Protein AF-A0A060CCR5-F1 (afdb_monomer)

InterPro domains:
  IPR004300 Glycoside hydrolase family 57, N-terminal domain [PF03065] (2-97)
  IPR011330 Glycoside hydrolase/deacetylase, beta/alpha-barrel [SSF88713] (2-100)

pLDDT: mean 76.11, std 14.0, range [38.69, 95.94]

Nearest PDB structures (foldseek):
  1k1x-assembly1_A  TM=8.328E-01  e=7.463E-02  Thermococcus litoralis
  1k1w-assembly1_A  TM=8.309E-01  e=7.934E-02  Thermococcus litoralis
  1k1x-assembly2_B  TM=8.258E-01  e=4.131E-01  Thermococcus litoralis
  7uft-assembly1_A  TM=6.739E-01  e=7.762E+00  Bifidobacterium longum

Secondary structure (DSSP, 8-state):
-EE---HHHHHHHHHH-HHHHHHHHHHHHTTS-EEPB--TTS--HHHH-HHHHHHHHSS--SSSGGGT-S---SEEE-GGG---HHHHHHHHTTT--EEE----PPP-----

Mean predicted aligned error: 8.15 Å

Foldseek 3Di:
DEDEDALVNLVCCVVPPVVVNVVVLVVVVVVVYYYAQEANVLDQCLVPPLPSSLVRSAQDPPPPPPRPSGCPHLEHEYRVLDDDPSSVVSCVVSNRNYYRHDDDDPPDPDDD

Structure (mmCIF, N/CA/C/O backbone):
data_AF-A0A060CCR5-F1
#
_entry.id   AF-A0A060CCR5-F1
#
loop_
_atom_site.group_PDB
_atom_site.id
_atom_site.type_symbol
_atom_site.label_atom_id
_atom_site.label_alt_id
_atom_site.label_comp_id
_atom_site.label_asym_id
_atom_site.label_entity_id
_atom_site.label_seq_id
_atom_site.pdbx_PDB_ins_code
_atom_site.Cartn_x
_atom_site.Cartn_y
_atom_site.Cartn_z
_atom_site.occupancy
_atom_site.B_iso_or_equiv
_atom_site.auth_seq_id
_atom_site.auth_comp_id
_atom_site.auth_asym_id
_atom_site.auth_atom_id
_atom_site.pdbx_PDB_model_num
ATOM 1 N N . MET A 1 1 ? -12.699 4.471 -4.798 1.00 86.12 1 MET A N 1
ATOM 2 C CA . MET A 1 1 ? -11.414 5.191 -4.583 1.00 86.12 1 MET A CA 1
ATOM 3 C C . MET A 1 1 ? -10.351 4.168 -4.197 1.00 86.12 1 MET A C 1
ATOM 5 O O . MET A 1 1 ? -10.712 3.199 -3.545 1.00 86.12 1 MET A O 1
ATOM 9 N N . SER A 1 2 ? -9.084 4.346 -4.577 1.00 86.69 2 SER A N 1
ATOM 10 C CA . SER A 1 2 ? -8.024 3.369 -4.267 1.00 86.69 2 SER A CA 1
ATOM 11 C C . SER A 1 2 ? -6.975 3.989 -3.342 1.00 86.69 2 SER A C 1
ATOM 13 O O . SER A 1 2 ? -6.520 5.104 -3.597 1.00 86.69 2 SER A O 1
ATOM 15 N N . PHE A 1 3 ? -6.587 3.274 -2.285 1.00 88.25 3 PHE A N 1
ATOM 16 C CA . PHE A 1 3 ? -5.562 3.706 -1.332 1.00 88.25 3 PHE A CA 1
ATOM 17 C C . PHE A 1 3 ? -4.286 2.879 -1.473 1.00 88.25 3 PHE A C 1
ATOM 19 O O . PHE A 1 3 ? -4.329 1.667 -1.668 1.00 88.25 3 PHE A O 1
ATOM 26 N N . SER A 1 4 ? -3.146 3.546 -1.328 1.00 86.62 4 SER A N 1
ATOM 27 C CA . SER A 1 4 ? -1.837 2.917 -1.176 1.00 86.62 4 SER A CA 1
ATOM 28 C C . SER A 1 4 ? -1.364 3.227 0.238 1.00 86.62 4 SER A C 1
ATOM 30 O O . SER A 1 4 ? -1.158 4.399 0.558 1.00 86.62 4 SER A O 1
ATOM 32 N N . ILE A 1 5 ? -1.293 2.204 1.091 1.00 86.44 5 ILE A N 1
ATOM 33 C CA . ILE A 1 5 ? -0.856 2.338 2.482 1.00 86.44 5 ILE A CA 1
ATOM 34 C C . ILE A 1 5 ? 0.252 1.313 2.736 1.00 86.44 5 ILE A C 1
ATOM 36 O O . ILE A 1 5 ? 0.058 0.111 2.544 1.00 86.44 5 ILE A O 1
ATOM 40 N N . THR A 1 6 ? 1.414 1.787 3.182 1.00 84.81 6 THR A N 1
ATOM 41 C CA . THR A 1 6 ? 2.575 0.937 3.463 1.00 84.81 6 THR A CA 1
ATOM 42 C C . THR A 1 6 ? 2.348 0.071 4.699 1.00 84.81 6 THR A C 1
ATOM 44 O O . THR A 1 6 ? 1.609 0.441 5.613 1.00 84.81 6 THR A O 1
ATOM 47 N N . ALA A 1 7 ? 3.050 -1.062 4.781 1.00 80.56 7 ALA A N 1
ATOM 48 C CA . ALA A 1 7 ? 3.040 -1.888 5.989 1.00 80.56 7 ALA A CA 1
ATOM 49 C C . ALA A 1 7 ? 3.526 -1.095 7.214 1.00 80.56 7 ALA A C 1
ATOM 51 O O . ALA A 1 7 ? 2.907 -1.175 8.269 1.00 80.56 7 ALA A O 1
ATOM 52 N N . THR A 1 8 ? 4.564 -0.264 7.049 1.00 85.06 8 THR A N 1
ATOM 53 C CA . THR A 1 8 ? 5.055 0.625 8.111 1.00 85.06 8 THR A CA 1
ATOM 54 C C . THR A 1 8 ? 3.968 1.570 8.622 1.00 85.06 8 THR A C 1
ATOM 56 O O . THR A 1 8 ? 3.796 1.689 9.831 1.00 85.06 8 THR A O 1
ATOM 59 N N . ALA A 1 9 ? 3.199 2.204 7.731 1.00 89.12 9 ALA A N 1
ATOM 60 C CA . ALA A 1 9 ? 2.117 3.094 8.144 1.00 89.12 9 ALA A CA 1
ATOM 61 C C . ALA A 1 9 ? 1.018 2.332 8.901 1.00 89.12 9 ALA A C 1
ATOM 63 O O . ALA A 1 9 ? 0.521 2.826 9.908 1.00 89.12 9 ALA A O 1
ATOM 64 N N . LEU A 1 10 ? 0.672 1.115 8.469 1.00 86.31 10 LEU A N 1
ATOM 65 C CA . LEU A 1 10 ? -0.311 0.284 9.171 1.00 86.31 10 LEU A CA 1
ATOM 66 C C . LEU A 1 10 ? 0.170 -0.137 10.565 1.00 86.31 10 LEU A C 1
ATOM 68 O O . LEU A 1 10 ? -0.608 -0.086 11.515 1.00 86.31 10 LEU A O 1
ATOM 72 N N . GLU A 1 11 ? 1.440 -0.525 10.702 1.00 84.25 11 GLU A N 1
ATOM 73 C CA . GLU A 1 11 ? 2.052 -0.862 11.995 1.00 84.25 11 GLU A CA 1
ATOM 74 C C . GLU A 1 11 ? 2.072 0.351 12.933 1.00 84.25 11 GLU A C 1
ATOM 76 O O . GLU A 1 11 ? 1.737 0.231 14.111 1.00 84.25 11 GLU A O 1
ATOM 81 N N . GLN A 1 12 ? 2.383 1.536 12.404 1.00 89.00 12 GLN A N 1
ATOM 82 C CA . GLN A 1 12 ? 2.350 2.783 13.164 1.00 89.00 12 GLN A CA 1
ATOM 83 C C . GLN A 1 12 ? 0.927 3.167 13.581 1.00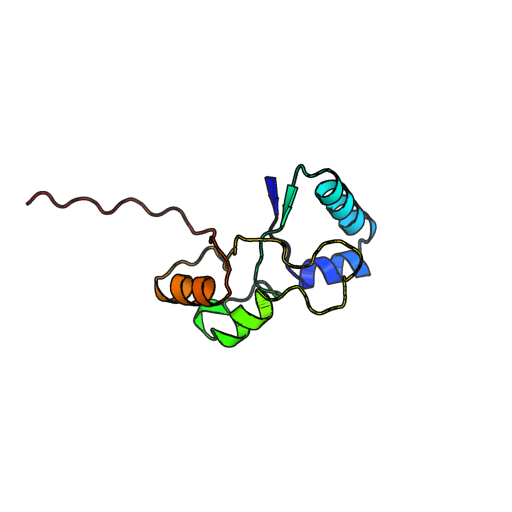 89.00 12 GLN A C 1
ATOM 85 O O . GLN A 1 12 ? 0.713 3.524 14.736 1.00 89.00 12 GLN A O 1
ATOM 90 N N . MET A 1 13 ? -0.065 3.049 12.694 1.00 92.44 13 MET A N 1
ATOM 91 C CA . MET A 1 13 ? -1.462 3.288 13.067 1.00 92.44 13 MET A CA 1
ATOM 92 C C . MET A 1 13 ? -1.921 2.294 14.138 1.00 92.44 13 MET A C 1
ATOM 94 O O . MET A 1 13 ? -2.559 2.699 15.099 1.00 92.44 13 MET A O 1
ATOM 98 N N . ALA A 1 14 ? -1.562 1.012 14.029 1.00 87.12 14 ALA A N 1
ATOM 99 C CA . ALA A 1 14 ? -1.911 0.018 15.044 1.00 87.12 14 ALA A CA 1
ATOM 100 C C . ALA A 1 14 ? -1.311 0.349 16.422 1.00 87.12 14 ALA A C 1
ATOM 102 O O . ALA A 1 14 ? -1.974 0.143 17.435 1.00 87.12 14 ALA A O 1
ATOM 103 N N . ALA A 1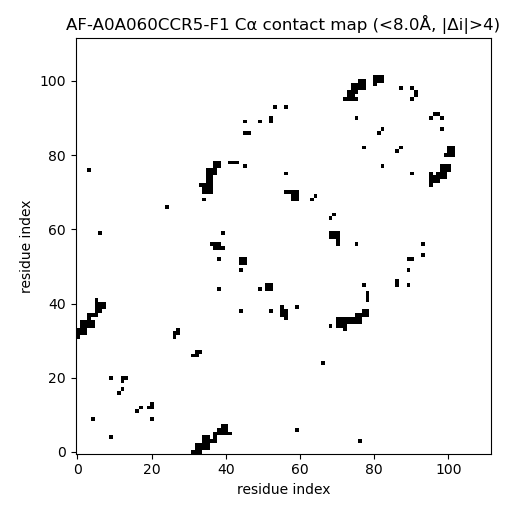 15 ? -0.078 0.860 16.454 1.00 90.06 15 ALA A N 1
ATOM 104 C CA . ALA A 1 15 ? 0.621 1.186 17.692 1.00 90.06 15 ALA A CA 1
ATOM 105 C C . ALA A 1 15 ? 0.182 2.521 18.316 1.00 90.06 15 ALA A C 1
ATOM 107 O O . ALA A 1 15 ? 0.142 2.629 19.539 1.00 90.06 15 ALA A O 1
ATOM 108 N N . PHE A 1 16 ? -0.125 3.532 17.497 1.00 95.94 16 PHE A N 1
ATOM 109 C CA . PHE A 1 16 ? -0.253 4.917 17.968 1.00 95.94 16 PHE A CA 1
ATOM 110 C C . PHE A 1 16 ? -1.607 5.576 17.679 1.00 95.94 16 PHE A C 1
ATOM 112 O O . PHE A 1 16 ? -1.926 6.573 18.317 1.00 95.94 16 PHE A O 1
ATOM 119 N N . ALA A 1 17 ? -2.391 5.055 16.732 1.00 95.56 17 ALA A N 1
ATOM 120 C CA . ALA A 1 17 ? -3.677 5.628 16.318 1.00 95.56 17 ALA A CA 1
ATOM 121 C C . ALA A 1 17 ? -4.658 4.529 15.846 1.00 95.56 17 ALA A C 1
ATOM 123 O O . ALA A 1 17 ? -5.051 4.485 14.668 1.00 95.56 17 ALA A O 1
ATOM 124 N N . PRO A 1 18 ? -5.020 3.570 16.721 1.00 92.62 18 PRO A N 1
ATOM 125 C CA . PRO A 1 18 ? -5.824 2.407 16.342 1.00 92.62 18 PRO A CA 1
ATOM 126 C C . PRO A 1 18 ? -7.212 2.778 15.791 1.00 92.62 18 PRO A C 1
ATOM 128 O O . PRO A 1 18 ? -7.764 2.058 14.955 1.00 92.62 18 PRO A O 1
ATOM 131 N N . GLU A 1 19 ? -7.771 3.919 16.191 1.00 95.19 19 GLU A N 1
ATOM 132 C CA . GLU A 1 19 ? -9.019 4.477 15.671 1.00 95.19 19 GLU A CA 1
ATOM 133 C C . GLU A 1 19 ? -8.920 4.882 14.192 1.00 95.19 19 GLU A C 1
ATOM 135 O O . GLU A 1 19 ? -9.876 4.679 13.432 1.00 95.19 19 GLU A O 1
ATOM 140 N N . VAL A 1 20 ? -7.752 5.369 13.755 1.00 94.62 20 VAL A N 1
ATOM 141 C CA . VAL A 1 20 ? -7.477 5.680 12.345 1.00 94.62 20 VAL A CA 1
ATOM 142 C C . VAL A 1 20 ? -7.434 4.390 11.536 1.00 94.62 20 VAL A C 1
ATOM 144 O O . VAL A 1 20 ? -8.127 4.284 10.520 1.00 94.62 20 VAL A O 1
ATOM 147 N N . LEU A 1 21 ? -6.718 3.367 12.015 1.00 90.56 21 LEU A N 1
ATOM 148 C CA . LEU A 1 21 ? -6.701 2.050 11.369 1.00 90.56 21 LEU A CA 1
ATOM 149 C C . LEU A 1 21 ? -8.115 1.451 11.273 1.00 90.56 21 LEU A C 1
ATOM 151 O O . LEU A 1 21 ? -8.510 0.930 10.227 1.00 90.56 21 LEU A O 1
ATOM 155 N N . ALA A 1 22 ? -8.910 1.564 12.341 1.00 89.94 22 ALA A N 1
ATOM 156 C CA . ALA A 1 22 ? -10.299 1.114 12.354 1.00 89.94 22 ALA A CA 1
ATOM 157 C C . ALA A 1 22 ? -11.170 1.864 11.331 1.00 89.94 22 ALA A C 1
ATOM 159 O O . ALA A 1 22 ? -12.046 1.258 10.711 1.00 89.94 22 ALA A O 1
ATOM 160 N N . SER A 1 23 ? -10.925 3.160 11.110 1.00 93.19 23 SER A N 1
ATOM 161 C CA . SE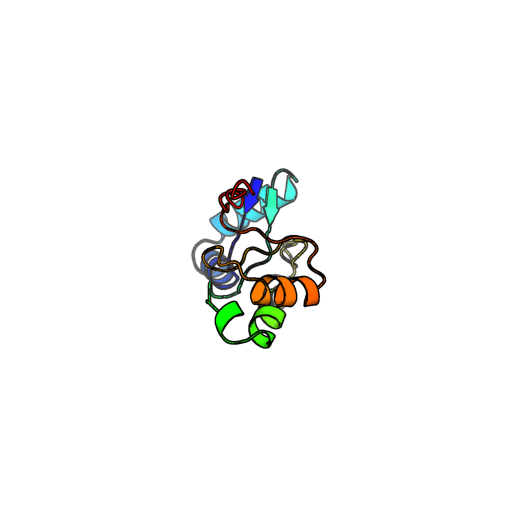R A 1 23 ? -11.650 3.940 10.102 1.00 93.19 23 SER A CA 1
ATOM 162 C C . SER A 1 23 ? -11.415 3.416 8.681 1.00 93.19 23 SER A C 1
ATOM 164 O O . SER A 1 23 ? -12.381 3.192 7.949 1.00 93.19 23 SER A O 1
ATOM 166 N N . PHE A 1 24 ? -10.168 3.091 8.321 1.00 90.62 24 PHE A N 1
ATOM 167 C CA . PHE A 1 24 ? -9.869 2.492 7.021 1.00 90.62 24 PHE A CA 1
ATOM 168 C C . PHE A 1 24 ? -10.461 1.088 6.872 1.00 90.62 24 PHE A C 1
ATOM 170 O O . PHE A 1 24 ? -10.944 0.740 5.797 1.00 90.62 24 PHE A O 1
ATOM 177 N N . ARG A 1 25 ? -10.500 0.292 7.951 1.00 86.38 25 ARG A N 1
ATOM 178 C CA . ARG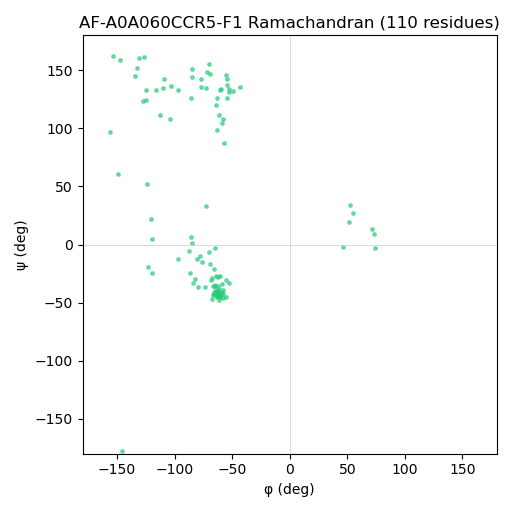 A 1 25 ? -11.185 -1.014 7.946 1.00 86.38 25 ARG A CA 1
ATOM 179 C C . ARG A 1 25 ? -12.675 -0.870 7.631 1.00 86.38 25 ARG A C 1
ATOM 181 O O . ARG A 1 25 ? -13.189 -1.637 6.823 1.00 86.38 25 ARG A O 1
ATOM 188 N N . ARG A 1 26 ? -13.359 0.129 8.207 1.00 90.69 26 ARG A N 1
ATOM 189 C CA . ARG A 1 26 ? -14.768 0.421 7.878 1.00 90.69 26 ARG A CA 1
ATOM 190 C C . ARG A 1 26 ? -14.942 0.845 6.421 1.00 90.69 26 ARG A C 1
ATOM 192 O O . ARG A 1 26 ? -15.880 0.391 5.772 1.00 90.69 26 ARG A O 1
ATOM 199 N N . LEU A 1 27 ? -14.028 1.662 5.890 1.00 90.38 27 LEU A N 1
ATOM 200 C CA . LEU A 1 27 ? -14.054 2.043 4.476 1.00 90.38 27 LEU A CA 1
ATOM 201 C C . LEU A 1 27 ? -13.914 0.819 3.562 1.00 90.38 27 LEU A C 1
ATOM 203 O O . LEU A 1 27 ? -14.691 0.682 2.621 1.00 90.38 27 LEU A O 1
ATOM 207 N N . LEU A 1 28 ? -12.989 -0.098 3.855 1.00 85.00 28 LEU A N 1
ATOM 208 C CA . LEU A 1 28 ? -12.824 -1.328 3.071 1.00 85.00 28 LEU A CA 1
ATOM 209 C C . LEU A 1 28 ? -14.055 -2.229 3.149 1.00 85.00 28 LEU A C 1
ATOM 211 O O . LEU A 1 28 ? -14.521 -2.717 2.124 1.00 85.00 28 LEU A O 1
ATOM 215 N N . ALA A 1 29 ? -14.618 -2.398 4.348 1.00 85.12 29 ALA A N 1
ATOM 216 C CA . ALA A 1 29 ? -15.824 -3.195 4.554 1.00 85.12 29 ALA A CA 1
ATOM 217 C C . ALA A 1 29 ? -17.046 -2.638 3.802 1.00 85.12 29 ALA A C 1
ATOM 219 O O . ALA A 1 29 ? -17.920 -3.405 3.413 1.00 85.12 29 ALA A O 1
ATOM 220 N N . SER A 1 30 ? -17.096 -1.324 3.551 1.00 90.94 30 SER A N 1
ATOM 221 C CA . SER A 1 30 ? -18.165 -0.713 2.749 1.00 90.94 30 SER A CA 1
ATOM 222 C C . SER A 1 30 ? -18.118 -1.080 1.260 1.00 90.94 30 SER A C 1
ATOM 224 O O . SER A 1 30 ? -19.083 -0.836 0.543 1.00 90.94 30 SER A O 1
ATOM 226 N N . GLY A 1 31 ? -16.989 -1.601 0.764 1.00 85.19 31 GLY A N 1
ATOM 227 C CA . GLY A 1 31 ? -16.777 -1.878 -0.659 1.00 85.19 31 GLY A CA 1
ATOM 228 C C . GLY A 1 31 ? -16.549 -0.638 -1.535 1.00 85.19 31 GLY A C 1
ATOM 229 O O . GLY A 1 31 ? -16.264 -0.779 -2.722 1.00 85.19 31 GLY A O 1
ATOM 230 N N . ALA A 1 32 ? -16.621 0.580 -0.983 1.00 88.50 32 ALA A N 1
ATOM 231 C CA . ALA A 1 32 ? -16.404 1.822 -1.735 1.00 88.50 32 ALA A CA 1
ATOM 232 C C . ALA A 1 32 ? -14.919 2.108 -2.046 1.00 88.50 32 ALA A C 1
ATOM 234 O O . ALA A 1 32 ? -14.592 2.973 -2.878 1.00 88.50 32 ALA A O 1
ATOM 235 N N . VAL A 1 33 ? -14.005 1.411 -1.363 1.00 86.69 33 VAL A N 1
ATOM 236 C CA . VAL A 1 33 ? -12.561 1.613 -1.493 1.00 86.69 33 VAL A CA 1
ATOM 237 C C . V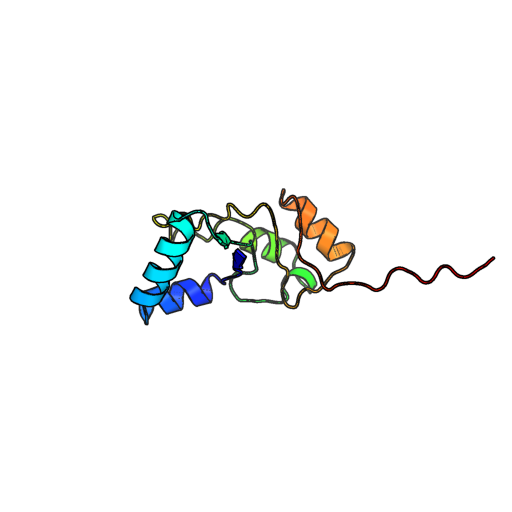AL A 1 33 ? -11.820 0.289 -1.649 1.00 86.69 33 VAL A C 1
ATOM 239 O O . VAL A 1 33 ? -12.254 -0.739 -1.137 1.00 86.69 33 VAL A O 1
ATOM 242 N N . GLU A 1 34 ? -10.678 0.328 -2.331 1.00 83.62 34 GLU A N 1
ATOM 243 C CA . GLU A 1 34 ? -9.765 -0.811 -2.483 1.00 83.62 34 GLU A CA 1
ATOM 244 C C . GLU A 1 34 ? -8.338 -0.436 -2.064 1.00 83.62 34 GLU A C 1
ATOM 246 O O . GLU A 1 34 ? -7.976 0.746 -2.036 1.00 83.62 34 GLU A O 1
ATOM 251 N N . LEU A 1 35 ? -7.514 -1.449 -1.791 1.00 82.56 35 LEU A N 1
ATOM 252 C CA . LEU A 1 35 ? -6.090 -1.274 -1.519 1.00 82.56 35 LEU A CA 1
ATOM 253 C C . LEU A 1 35 ? -5.243 -1.668 -2.719 1.00 82.56 35 LEU A C 1
ATOM 255 O O . LEU A 1 35 ? -5.427 -2.725 -3.327 1.00 82.56 35 LEU A O 1
ATOM 259 N N . LEU A 1 36 ? -4.257 -0.831 -2.999 1.00 83.00 36 LEU A N 1
ATOM 260 C CA . LEU A 1 36 ? -3.193 -1.117 -3.943 1.00 83.00 36 LEU A CA 1
ATOM 261 C C . LEU A 1 36 ? -2.080 -1.894 -3.238 1.00 83.00 36 LEU A C 1
ATOM 263 O O . LEU A 1 36 ? -1.758 -1.630 -2.080 1.00 83.00 36 LEU A O 1
ATOM 267 N N . ALA A 1 37 ? -1.460 -2.828 -3.956 1.00 78.19 37 ALA A N 1
ATOM 268 C CA . ALA A 1 37 ? -0.209 -3.419 -3.502 1.00 78.19 37 ALA A CA 1
ATOM 269 C C . ALA A 1 37 ? 0.919 -2.388 -3.671 1.00 78.19 37 ALA A C 1
ATOM 271 O O . ALA A 1 37 ? 1.025 -1.767 -4.728 1.00 78.19 37 ALA A O 1
ATOM 272 N N . GLU A 1 38 ? 1.779 -2.218 -2.669 1.00 79.75 38 GLU A N 1
ATOM 273 C CA . GLU A 1 38 ? 2.930 -1.309 -2.736 1.00 79.75 38 GLU A CA 1
ATOM 274 C C . GLU A 1 38 ? 4.134 -1.849 -1.956 1.00 79.75 38 GLU A C 1
ATOM 276 O O . GLU A 1 38 ? 4.097 -2.958 -1.421 1.00 79.75 38 GLU A O 1
ATOM 281 N N . THR A 1 39 ? 5.234 -1.093 -1.898 1.00 80.31 39 THR A N 1
ATOM 282 C CA . THR A 1 39 ? 6.397 -1.527 -1.119 1.00 80.31 39 THR A CA 1
ATOM 283 C C . THR A 1 39 ? 6.189 -1.320 0.386 1.00 80.31 39 THR A C 1
ATOM 285 O O . THR A 1 39 ? 5.636 -0.318 0.824 1.00 80.31 39 THR A O 1
ATOM 288 N N . SER A 1 40 ? 6.674 -2.249 1.216 1.00 74.94 40 SER A N 1
ATOM 289 C CA . SER A 1 40 ? 6.370 -2.251 2.657 1.00 74.94 40 SER A CA 1
ATOM 290 C C . SER A 1 40 ? 6.909 -1.036 3.429 1.00 74.94 40 SER A C 1
ATOM 292 O O . SER A 1 40 ? 6.316 -0.667 4.434 1.00 74.94 40 SER A O 1
ATOM 294 N N . HIS A 1 41 ? 7.999 -0.426 2.947 1.00 81.25 41 HIS A N 1
ATOM 295 C CA . HIS A 1 41 ? 8.681 0.735 3.546 1.00 81.25 41 HIS A CA 1
ATOM 296 C C . HIS A 1 41 ? 8.735 1.941 2.594 1.00 81.25 41 HIS A C 1
ATOM 298 O O . HIS A 1 41 ? 9.647 2.756 2.698 1.00 81.25 41 HIS A O 1
ATOM 304 N N . HIS A 1 42 ? 7.848 2.008 1.591 1.00 79.69 42 HIS A N 1
ATOM 305 C CA . HIS A 1 42 ? 7.906 3.038 0.540 1.00 79.69 42 HIS A CA 1
ATOM 306 C C . HIS A 1 42 ? 9.287 3.133 -0.149 1.00 79.69 42 HIS A C 1
ATOM 308 O O . HIS A 1 42 ? 9.774 4.188 -0.531 1.00 79.69 42 HIS A O 1
ATOM 314 N N . SER A 1 43 ? 9.961 1.995 -0.290 1.00 79.12 43 SER A N 1
ATOM 315 C CA . SER A 1 43 ? 11.339 1.911 -0.776 1.00 79.12 43 SER A CA 1
ATOM 316 C C . SER A 1 43 ? 11.429 1.883 -2.303 1.00 79.12 43 SER A C 1
ATOM 318 O O . SER A 1 43 ? 10.603 1.252 -2.960 1.00 79.12 43 SER A O 1
ATOM 320 N N . LEU A 1 44 ? 12.527 2.390 -2.870 1.00 84.69 44 LEU A N 1
ATOM 321 C CA . LEU A 1 44 ? 12.869 2.276 -4.300 1.00 84.69 44 LEU A CA 1
ATOM 322 C C . LEU A 1 44 ? 13.316 0.856 -4.720 1.00 84.69 44 LEU A C 1
ATOM 324 O O . LEU A 1 44 ? 14.160 0.683 -5.598 1.00 84.69 44 LEU A O 1
ATOM 328 N N . ALA A 1 45 ? 12.765 -0.190 -4.095 1.00 82.88 45 ALA A N 1
ATOM 329 C CA . ALA A 1 45 ? 13.182 -1.580 -4.272 1.00 82.88 45 ALA A CA 1
ATOM 330 C C . ALA A 1 45 ? 13.155 -2.046 -5.736 1.00 82.88 45 ALA A C 1
ATOM 332 O O . ALA A 1 45 ? 13.993 -2.858 -6.121 1.00 82.88 45 ALA A O 1
ATOM 333 N N . ALA A 1 46 ? 12.251 -1.508 -6.559 1.00 78.69 46 ALA A N 1
ATOM 334 C CA . ALA A 1 46 ? 12.149 -1.853 -7.976 1.00 78.69 46 ALA A CA 1
ATOM 335 C C . ALA A 1 46 ? 13.364 -1.432 -8.818 1.00 78.69 46 ALA A C 1
ATOM 337 O O . ALA A 1 46 ? 13.603 -2.022 -9.873 1.00 78.69 46 ALA A O 1
ATOM 338 N N . LEU A 1 47 ? 14.159 -0.469 -8.339 1.00 81.25 47 LEU A N 1
ATOM 339 C CA . LEU A 1 47 ? 15.393 -0.035 -9.000 1.00 81.25 47 LEU A CA 1
ATOM 340 C C . LEU A 1 47 ? 16.589 -0.939 -8.687 1.00 81.25 47 LEU A C 1
ATOM 342 O O . LEU A 1 47 ? 17.484 -1.071 -9.513 1.00 81.25 47 LEU A O 1
ATOM 346 N N . TYR A 1 48 ? 16.605 -1.563 -7.508 1.00 81.19 48 TYR A N 1
ATOM 347 C CA . TYR A 1 48 ? 17.808 -2.222 -6.986 1.00 81.19 48 TYR A CA 1
ATOM 348 C C . TYR A 1 48 ? 17.642 -3.723 -6.744 1.00 81.19 48 TYR A C 1
ATOM 350 O O . TYR A 1 48 ? 18.625 -4.458 -6.699 1.00 81.19 48 TYR A O 1
ATOM 358 N N . SER A 1 49 ? 16.417 -4.209 -6.521 1.00 77.44 49 SER A N 1
ATOM 359 C CA . SER A 1 49 ? 16.202 -5.601 -6.134 1.00 77.44 49 SER A CA 1
ATOM 360 C C . SER A 1 49 ? 14.802 -6.118 -6.489 1.00 77.44 49 SER A C 1
ATOM 362 O O . SER A 1 49 ? 13.875 -6.032 -5.675 1.00 77.44 49 SER A O 1
ATOM 364 N N . PRO A 1 50 ? 14.666 -6.810 -7.636 1.00 70.75 50 PRO A N 1
ATOM 365 C CA . PRO A 1 50 ? 13.439 -7.519 -8.010 1.00 70.75 50 PRO A CA 1
ATOM 366 C C . PRO A 1 50 ? 12.939 -8.489 -6.926 1.00 70.75 50 PRO A C 1
ATOM 368 O O . PRO A 1 50 ? 11.738 -8.666 -6.722 1.00 70.75 50 PRO A O 1
ATOM 371 N N . ARG A 1 51 ? 13.868 -9.105 -6.176 1.00 73.31 51 ARG A N 1
ATOM 372 C CA . ARG A 1 51 ? 13.550 -10.001 -5.051 1.00 73.31 51 ARG A CA 1
ATOM 373 C C . ARG A 1 51 ? 12.845 -9.273 -3.901 1.00 73.31 51 ARG A C 1
ATOM 375 O O . ARG A 1 51 ? 11.966 -9.855 -3.269 1.00 73.31 51 ARG A O 1
ATOM 382 N N . ARG A 1 52 ? 13.207 -8.016 -3.624 1.00 70.31 52 ARG A N 1
ATOM 383 C CA . ARG A 1 52 ? 12.553 -7.201 -2.586 1.00 70.31 52 ARG A CA 1
ATOM 384 C C . ARG A 1 52 ? 11.167 -6.741 -3.026 1.00 70.31 52 ARG A C 1
ATOM 386 O O . ARG A 1 52 ? 10.256 -6.783 -2.209 1.00 70.31 52 ARG A O 1
ATOM 393 N N .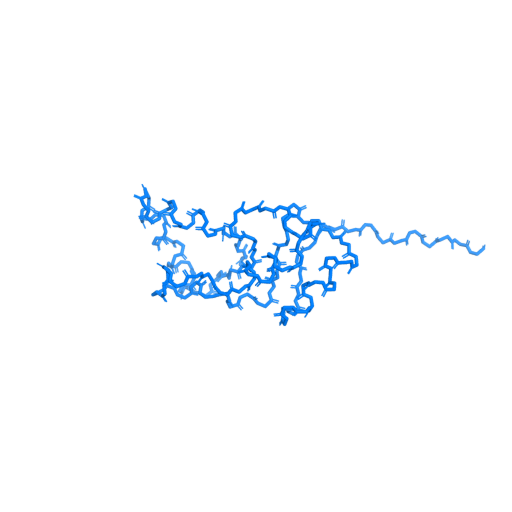 VAL A 1 53 ? 10.981 -6.414 -4.307 1.00 68.4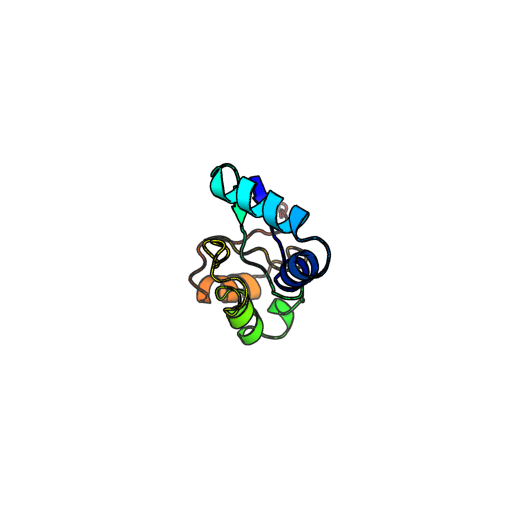4 53 VAL A N 1
ATOM 394 C CA . VAL A 1 53 ? 9.646 -6.124 -4.863 1.00 68.44 53 VAL A CA 1
ATOM 395 C C . VAL A 1 53 ? 8.730 -7.340 -4.736 1.00 68.44 53 VAL A C 1
ATOM 397 O O . VAL A 1 53 ? 7.606 -7.203 -4.268 1.00 68.44 53 VAL A O 1
ATOM 400 N N . ARG A 1 54 ? 9.233 -8.548 -5.037 1.00 66.88 54 ARG A N 1
ATOM 401 C CA . ARG A 1 54 ? 8.507 -9.813 -4.814 1.00 66.88 54 ARG A CA 1
ATOM 402 C C . ARG A 1 54 ? 8.040 -9.999 -3.378 1.00 66.88 54 ARG A C 1
ATOM 404 O O . ARG A 1 54 ? 6.898 -10.377 -3.157 1.00 66.88 54 ARG A O 1
ATOM 411 N N . ARG A 1 55 ? 8.910 -9.723 -2.405 1.00 66.44 55 ARG A N 1
ATOM 412 C CA . ARG A 1 55 ? 8.546 -9.806 -0.983 1.00 66.44 55 ARG A CA 1
ATOM 413 C C . ARG A 1 55 ? 7.552 -8.733 -0.556 1.00 66.44 55 ARG A C 1
ATOM 415 O O . ARG A 1 55 ? 6.779 -8.989 0.354 1.00 66.44 55 ARG A O 1
ATOM 422 N N . ALA A 1 56 ? 7.588 -7.561 -1.181 1.00 63.84 56 ALA A N 1
ATOM 423 C CA . ALA A 1 56 ? 6.717 -6.455 -0.816 1.00 63.84 56 ALA A CA 1
ATOM 424 C C . ALA A 1 56 ? 5.328 -6.529 -1.475 1.00 63.84 56 ALA A C 1
ATOM 426 O O . ALA A 1 56 ? 4.347 -6.155 -0.851 1.00 63.84 56 ALA A O 1
ATOM 427 N N . GLY A 1 57 ? 5.242 -7.055 -2.703 1.00 56.72 57 GLY A N 1
ATOM 428 C CA . GLY A 1 57 ? 3.975 -7.350 -3.381 1.00 56.72 57 GLY A CA 1
ATOM 429 C C . GLY A 1 57 ? 3.297 -8.637 -2.899 1.00 56.72 57 GLY A C 1
ATOM 430 O O . GLY A 1 57 ? 2.152 -8.893 -3.264 1.00 56.72 57 GLY A O 1
ATOM 431 N N . ALA A 1 58 ? 3.982 -9.450 -2.088 1.00 53.62 58 ALA A N 1
ATOM 432 C CA . ALA A 1 58 ? 3.353 -10.543 -1.361 1.00 53.62 58 ALA A CA 1
ATOM 433 C C . ALA A 1 58 ? 2.435 -9.969 -0.263 1.00 53.62 58 ALA A C 1
ATOM 435 O O . ALA A 1 58 ? 2.757 -8.921 0.301 1.00 53.62 58 ALA A O 1
ATOM 436 N N . PRO A 1 59 ? 1.305 -10.629 0.060 1.00 49.69 59 PRO A N 1
ATOM 437 C CA . PRO A 1 59 ? 0.424 -10.189 1.138 1.00 49.69 59 PRO A CA 1
ATOM 438 C C . PRO A 1 59 ? 1.241 -9.925 2.404 1.00 49.69 59 PRO A C 1
ATOM 440 O O . PRO A 1 59 ? 2.106 -10.733 2.756 1.00 49.69 59 PRO A O 1
ATOM 443 N N . ALA A 1 60 ? 0.989 -8.768 3.030 1.00 47.50 60 ALA A N 1
ATOM 444 C CA . ALA A 1 60 ? 1.753 -8.265 4.164 1.00 47.50 60 ALA A CA 1
ATOM 445 C C . ALA A 1 60 ? 2.050 -9.395 5.168 1.00 47.50 60 ALA A C 1
ATOM 447 O O . ALA A 1 60 ? 1.165 -10.209 5.453 1.00 47.50 60 ALA A O 1
ATOM 448 N N . PRO A 1 61 ? 3.287 -9.497 5.684 1.00 38.69 61 PRO A N 1
ATOM 449 C CA . PRO A 1 61 ? 3.707 -10.637 6.483 1.00 38.69 61 PRO A CA 1
ATOM 450 C C . PRO A 1 61 ? 2.880 -10.727 7.765 1.00 38.69 61 PRO A C 1
ATOM 452 O O . PRO A 1 61 ? 3.192 -10.037 8.722 1.00 38.69 61 PRO A O 1
ATOM 455 N N . ARG A 1 62 ? 1.852 -11.590 7.766 1.00 44.00 62 ARG A N 1
ATOM 456 C CA . ARG A 1 62 ? 1.187 -12.287 8.893 1.00 44.00 62 ARG A CA 1
ATOM 457 C C . ARG A 1 62 ? 0.802 -11.500 10.166 1.00 44.00 62 ARG A C 1
ATOM 459 O O . ARG A 1 62 ? 0.210 -12.106 11.047 1.00 44.00 62 ARG A O 1
ATOM 466 N N . ARG A 1 63 ? 1.091 -10.203 10.291 1.00 46.53 63 ARG A N 1
ATOM 467 C CA . ARG A 1 63 ? 0.900 -9.397 11.511 1.00 46.53 63 ARG A CA 1
ATOM 468 C C . ARG A 1 63 ? -0.397 -8.587 11.519 1.00 46.53 63 ARG A C 1
ATOM 470 O O . ARG A 1 63 ? -0.800 -8.130 12.577 1.00 46.53 63 ARG A O 1
ATOM 477 N N . LEU A 1 64 ? -1.082 -8.476 10.377 1.00 50.97 64 LEU A N 1
ATOM 478 C CA . LEU A 1 64 ? -2.438 -7.911 10.270 1.00 50.97 64 LEU A CA 1
ATOM 479 C C . LEU A 1 64 ? -3.428 -8.904 9.612 1.00 50.97 64 LEU A C 1
ATOM 481 O O . LEU A 1 64 ? -4.072 -8.559 8.618 1.00 50.97 64 LEU A O 1
ATOM 485 N N . PRO A 1 65 ? -3.525 -10.159 10.097 1.00 45.38 65 PRO A N 1
ATOM 486 C CA . PRO A 1 65 ? -4.302 -11.213 9.438 1.00 45.38 65 PRO A CA 1
ATOM 487 C C . PRO A 1 65 ? -5.821 -10.960 9.450 1.00 45.38 65 PRO A C 1
ATOM 489 O O . PRO A 1 65 ? -6.503 -11.340 8.503 1.00 45.38 65 PRO A O 1
ATOM 492 N N . ASP A 1 66 ? -6.348 -10.248 10.449 1.00 46.88 66 ASP A N 1
ATOM 493 C CA . ASP A 1 66 ? -7.798 -10.216 10.725 1.00 46.88 66 ASP A CA 1
ATOM 494 C C . ASP A 1 66 ? -8.597 -9.194 9.913 1.00 46.88 66 ASP A C 1
ATOM 496 O O . ASP A 1 66 ? -9.792 -8.994 10.130 1.00 46.88 66 ASP A O 1
ATOM 500 N N . ALA A 1 67 ? -7.939 -8.451 9.033 1.00 48.75 67 ALA A N 1
ATOM 501 C CA . ALA A 1 67 ? -8.480 -7.176 8.594 1.00 48.75 67 ALA A CA 1
ATOM 502 C C . ALA A 1 67 ? -8.747 -7.098 7.077 1.00 48.75 67 ALA A C 1
ATOM 504 O O . ALA A 1 67 ? -9.118 -6.039 6.583 1.00 48.75 67 ALA A O 1
ATOM 505 N N . GLY A 1 68 ? -8.569 -8.196 6.332 1.00 49.28 68 GLY A N 1
ATOM 506 C CA . GLY A 1 68 ? -8.752 -8.197 4.873 1.00 49.28 68 GLY A CA 1
ATOM 507 C C . GLY A 1 68 ? -7.659 -7.437 4.103 1.00 49.28 68 GLY A C 1
ATOM 508 O O . GLY A 1 68 ? -7.814 -7.193 2.913 1.00 49.28 68 GLY A O 1
ATOM 509 N N . TRP A 1 69 ? -6.544 -7.096 4.765 1.00 55.25 69 TRP A N 1
ATOM 510 C CA . TRP A 1 69 ? -5.387 -6.373 4.197 1.00 55.25 69 TRP A CA 1
ATOM 511 C C . TRP A 1 69 ? -4.378 -7.295 3.514 1.00 55.25 69 TRP A C 1
ATOM 513 O O . TRP A 1 69 ? -3.304 -6.852 3.102 1.00 55.25 69 TRP A O 1
ATOM 523 N N . GLY A 1 70 ? -4.699 -8.586 3.379 1.00 50.19 70 GLY A N 1
ATOM 524 C CA . GLY A 1 70 ? -4.008 -9.416 2.401 1.00 50.19 70 GLY A CA 1
ATOM 525 C C . GLY A 1 70 ? -4.100 -8.702 1.058 1.00 50.19 70 GLY A C 1
ATOM 526 O O . GLY A 1 70 ? -5.162 -8.181 0.735 1.00 50.19 70 GLY A O 1
ATOM 527 N N . ALA A 1 71 ? -2.992 -8.608 0.323 1.00 48.31 71 ALA A N 1
ATOM 528 C CA . ALA A 1 71 ? -2.940 -7.944 -0.972 1.00 48.31 71 ALA A CA 1
ATOM 529 C C . ALA A 1 71 ? -3.968 -8.578 -1.931 1.00 48.31 71 ALA A C 1
ATOM 531 O O . ALA A 1 71 ? -3.674 -9.512 -2.667 1.00 48.31 71 ALA A O 1
ATOM 532 N N . THR A 1 72 ? -5.203 -8.085 -1.894 1.00 47.88 72 THR A N 1
ATOM 533 C CA . THR A 1 72 ? -6.267 -8.365 -2.861 1.00 47.88 72 THR A CA 1
ATOM 534 C C . THR A 1 72 ? -6.084 -7.501 -4.105 1.00 47.88 72 THR A C 1
ATOM 536 O O . THR A 1 72 ? -6.697 -7.757 -5.144 1.00 47.88 72 THR A O 1
ATOM 539 N N . GLY A 1 73 ? -5.198 -6.503 -4.018 1.00 54.16 73 GLY A N 1
ATOM 540 C CA . GLY A 1 73 ? -4.845 -5.599 -5.091 1.00 54.16 73 GLY A CA 1
ATOM 541 C C . GLY A 1 73 ? -4.287 -6.356 -6.287 1.00 54.16 73 GLY A C 1
ATOM 542 O O . GLY A 1 73 ? -3.117 -6.718 -6.332 1.00 54.16 73 GLY A O 1
ATOM 543 N N . LYS A 1 74 ? -5.108 -6.495 -7.330 1.00 64.75 74 LYS A N 1
ATOM 544 C CA . LYS A 1 74 ? -4.667 -6.860 -8.689 1.00 64.75 74 LYS A CA 1
ATOM 545 C C . LYS A 1 74 ? -3.769 -5.776 -9.312 1.00 64.75 74 LYS A C 1
ATOM 547 O O . LYS A 1 74 ? -3.319 -5.946 -10.448 1.00 64.75 74 LYS A O 1
ATOM 552 N N . VAL A 1 75 ? -3.565 -4.662 -8.604 1.00 75.50 75 VAL A N 1
ATOM 553 C CA . VAL A 1 75 ? -2.914 -3.438 -9.060 1.00 75.50 75 VAL A CA 1
ATOM 554 C C . VAL A 1 75 ? -1.753 -3.083 -8.127 1.00 75.50 75 VAL A C 1
ATOM 556 O O . VAL A 1 75 ? -1.948 -2.934 -6.922 1.00 75.50 75 VAL A O 1
ATOM 559 N N . PHE A 1 76 ? -0.554 -2.928 -8.692 1.00 81.75 76 PHE A N 1
ATOM 560 C CA . PHE A 1 76 ? 0.647 -2.491 -7.977 1.00 81.75 76 PHE A CA 1
ATOM 561 C C . PHE A 1 76 ? 0.881 -0.986 -8.140 1.00 81.75 76 PHE A C 1
ATOM 563 O O . PHE A 1 76 ? 0.887 -0.476 -9.261 1.00 81.75 76 PHE A O 1
ATOM 570 N N . ARG A 1 77 ? 1.155 -0.267 -7.055 1.00 85.25 77 ARG A N 1
ATOM 571 C CA . ARG A 1 77 ? 1.694 1.093 -7.100 1.00 85.25 77 ARG A CA 1
ATOM 572 C C . ARG A 1 77 ? 3.180 1.036 -6.761 1.00 85.25 77 ARG A C 1
ATOM 574 O O . ARG A 1 77 ? 3.556 0.834 -5.609 1.00 85.25 77 ARG A O 1
ATOM 581 N N . ASN A 1 78 ? 4.030 1.250 -7.764 1.00 84.56 78 ASN A N 1
ATOM 582 C CA . ASN A 1 78 ? 5.459 1.388 -7.508 1.00 84.56 78 ASN A CA 1
ATOM 583 C C . ASN A 1 78 ? 5.760 2.724 -6.813 1.00 84.56 78 ASN A C 1
ATOM 585 O O . ASN A 1 78 ? 5.093 3.734 -7.063 1.00 84.56 78 ASN A O 1
ATOM 589 N N . THR A 1 79 ? 6.791 2.726 -5.972 1.00 81.94 79 THR A N 1
ATOM 590 C CA . THR A 1 79 ? 7.274 3.921 -5.276 1.00 81.94 79 THR A CA 1
ATOM 591 C C . THR A 1 79 ? 7.586 5.040 -6.273 1.00 81.94 79 THR A C 1
ATOM 593 O O . THR A 1 79 ? 8.115 4.789 -7.360 1.00 81.94 79 THR A O 1
ATOM 596 N N . GLU A 1 80 ? 7.176 6.264 -5.927 1.00 87.94 80 GLU A N 1
ATOM 597 C CA . GLU A 1 80 ? 7.235 7.464 -6.776 1.00 87.94 80 GLU A CA 1
ATOM 598 C C . GLU A 1 80 ? 6.635 7.321 -8.186 1.00 87.94 80 GLU A C 1
ATOM 600 O O . GLU A 1 80 ? 6.917 8.117 -9.080 1.00 87.94 80 GLU A O 1
ATOM 605 N N . LEU A 1 81 ? 5.784 6.309 -8.408 1.00 87.44 81 LEU A N 1
ATOM 606 C CA . LEU A 1 81 ? 5.196 5.992 -9.715 1.00 87.44 81 LEU A CA 1
ATOM 607 C C . LEU A 1 81 ? 6.246 5.795 -10.820 1.00 87.44 81 LEU A C 1
ATOM 609 O O . LEU A 1 81 ? 5.960 6.007 -12.006 1.00 87.44 81 LEU A O 1
ATOM 613 N N . ILE A 1 82 ? 7.458 5.386 -10.429 1.00 85.06 82 ILE A N 1
ATOM 614 C CA . ILE A 1 82 ? 8.558 5.145 -11.356 1.00 85.06 82 ILE A CA 1
ATOM 615 C C . ILE A 1 82 ? 8.169 3.999 -12.280 1.00 85.06 82 ILE A C 1
ATOM 617 O O . ILE A 1 82 ? 7.836 2.900 -11.827 1.00 85.06 82 ILE A O 1
ATOM 621 N N . ALA A 1 83 ? 8.253 4.265 -13.579 1.00 83.81 83 ALA A N 1
ATOM 622 C CA . ALA A 1 83 ? 7.916 3.321 -14.625 1.00 83.81 83 ALA A CA 1
ATOM 623 C C . ALA A 1 83 ? 9.092 3.135 -15.580 1.00 83.81 83 ALA A C 1
ATOM 625 O O . ALA A 1 83 ? 9.690 4.097 -16.060 1.00 83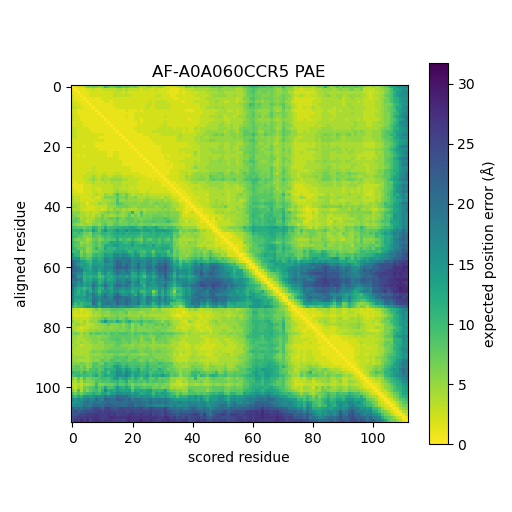.81 83 ALA A O 1
ATOM 626 N N . SER A 1 84 ? 9.390 1.876 -15.867 1.00 85.12 84 SER A N 1
ATOM 627 C CA . SER A 1 84 ? 10.302 1.436 -16.916 1.00 85.12 84 SER A CA 1
ATOM 628 C C . SER A 1 84 ? 9.888 0.035 -17.350 1.00 85.12 84 SER A C 1
ATOM 630 O O . SER A 1 84 ? 9.193 -0.659 -16.602 1.00 85.12 84 SER A O 1
ATOM 632 N N . ASP A 1 85 ? 10.339 -0.407 -18.521 1.00 86.12 85 ASP A N 1
ATOM 633 C CA . ASP A 1 85 ? 10.050 -1.763 -19.007 1.00 86.12 85 ASP A CA 1
ATOM 634 C C . ASP A 1 85 ? 10.579 -2.826 -18.032 1.00 86.12 85 ASP A C 1
ATOM 636 O O . ASP A 1 85 ? 9.927 -3.840 -17.786 1.00 86.12 85 ASP A O 1
ATOM 640 N N . ALA A 1 86 ? 11.708 -2.544 -17.373 1.00 85.31 86 ALA A N 1
ATOM 641 C CA . ALA A 1 86 ? 12.254 -3.392 -16.319 1.00 85.31 86 ALA A CA 1
ATOM 642 C C . ALA A 1 86 ? 11.316 -3.489 -15.102 1.00 85.31 86 ALA A C 1
ATOM 644 O O . ALA A 1 86 ? 11.072 -4.587 -14.605 1.00 85.31 86 ALA A O 1
ATOM 645 N N . VAL A 1 87 ? 10.755 -2.368 -14.629 1.00 81.62 87 VAL A N 1
ATOM 646 C CA . VAL A 1 87 ? 9.775 -2.378 -13.527 1.00 81.62 87 VAL A CA 1
ATOM 647 C C . VAL A 1 87 ? 8.491 -3.092 -13.955 1.00 81.62 87 VAL A C 1
ATOM 649 O O . VAL A 1 87 ? 7.959 -3.895 -13.191 1.00 81.62 87 VAL A O 1
ATOM 652 N N . ALA A 1 88 ? 8.015 -2.866 -15.182 1.00 82.44 88 ALA A N 1
ATOM 653 C CA . ALA A 1 88 ? 6.830 -3.535 -15.714 1.00 82.44 88 ALA A CA 1
ATOM 654 C C . ALA A 1 88 ? 7.010 -5.062 -15.761 1.00 82.44 88 ALA A C 1
ATOM 656 O O . ALA A 1 88 ? 6.138 -5.796 -15.294 1.00 82.44 88 ALA A O 1
ATOM 657 N N . ALA A 1 89 ? 8.167 -5.542 -16.229 1.00 84.44 89 ALA A N 1
ATOM 658 C CA . ALA A 1 89 ? 8.507 -6.963 -16.236 1.00 84.44 89 ALA A CA 1
ATOM 659 C C . ALA A 1 89 ? 8.569 -7.554 -14.817 1.00 84.44 89 ALA A C 1
ATOM 661 O O . ALA A 1 89 ? 8.072 -8.657 -14.580 1.00 84.44 89 ALA A O 1
ATOM 662 N N . GLN A 1 90 ? 9.125 -6.810 -13.851 1.00 80.94 90 GLN A N 1
ATOM 663 C CA . GLN A 1 90 ? 9.143 -7.232 -12.449 1.00 80.94 90 GLN A CA 1
ATOM 664 C C . GLN A 1 90 ? 7.727 -7.393 -11.888 1.00 80.94 90 GLN A C 1
ATOM 666 O O . GLN A 1 90 ? 7.453 -8.420 -11.275 1.00 80.94 90 GLN A O 1
ATOM 671 N N . VAL A 1 91 ? 6.841 -6.414 -12.113 1.00 76.94 91 VAL A N 1
ATOM 672 C CA . VAL A 1 91 ? 5.448 -6.435 -11.633 1.00 76.94 91 VAL A CA 1
ATOM 673 C C . VAL A 1 91 ? 4.640 -7.549 -12.297 1.00 76.94 91 VAL A C 1
ATOM 675 O O . VAL A 1 91 ? 3.924 -8.271 -11.604 1.00 76.94 91 VAL A O 1
ATOM 678 N N . ALA A 1 92 ? 4.795 -7.746 -13.610 1.00 79.81 92 ALA A N 1
ATOM 679 C CA . ALA A 1 92 ? 4.143 -8.837 -14.335 1.00 79.81 92 ALA A CA 1
ATOM 680 C C . ALA A 1 92 ? 4.527 -10.210 -13.755 1.00 79.81 92 ALA A C 1
ATOM 682 O O . ALA A 1 92 ? 3.676 -11.081 -13.573 1.00 79.81 92 ALA A O 1
ATOM 683 N N . ALA A 1 93 ? 5.793 -10.381 -13.361 1.00 79.25 93 ALA A N 1
ATOM 684 C CA . ALA A 1 93 ? 6.285 -11.612 -12.752 1.00 79.25 93 ALA A CA 1
ATOM 685 C C . ALA A 1 93 ? 5.760 -11.874 -11.321 1.00 79.25 93 ALA A C 1
ATOM 687 O O . ALA A 1 93 ? 6.041 -12.937 -10.765 1.00 79.25 93 ALA A O 1
ATOM 688 N N . LEU A 1 94 ? 5.023 -10.932 -10.716 1.00 71.44 94 LEU A N 1
ATOM 689 C CA . LEU A 1 94 ? 4.339 -11.099 -9.424 1.00 71.44 94 LEU A CA 1
ATOM 690 C C . LEU A 1 94 ? 2.935 -11.701 -9.559 1.00 71.44 94 LEU A C 1
ATOM 692 O O . LEU A 1 94 ? 2.281 -11.930 -8.547 1.00 71.44 94 LEU A O 1
ATOM 696 N N . GLY A 1 95 ? 2.441 -11.906 -10.785 1.00 68.88 95 GLY A N 1
ATOM 697 C CA . GLY A 1 95 ? 1.040 -12.269 -11.025 1.00 68.88 95 GLY A CA 1
ATOM 698 C C . GLY A 1 95 ? 0.061 -11.105 -10.819 1.00 68.88 95 GLY A C 1
ATOM 699 O O . GLY A 1 95 ? -1.155 -11.306 -10.841 1.00 68.88 95 GLY A O 1
ATOM 700 N N . LEU A 1 96 ? 0.572 -9.882 -10.638 1.00 69.94 96 LEU A N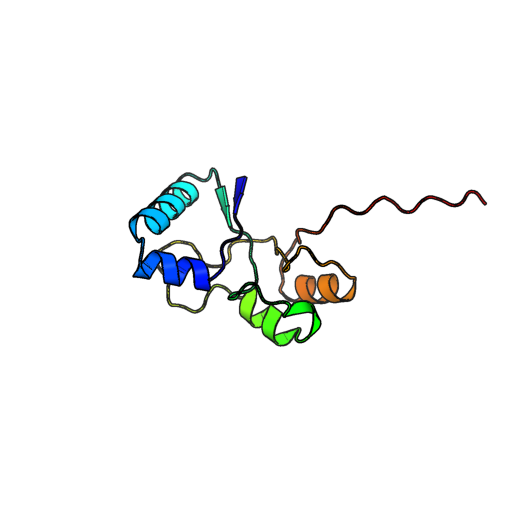 1
ATOM 701 C CA . LEU A 1 96 ? -0.231 -8.663 -10.563 1.00 69.94 96 LEU A CA 1
ATOM 702 C C . LEU A 1 96 ? -0.668 -8.263 -11.977 1.00 69.94 96 LEU A C 1
ATOM 704 O O . LEU A 1 96 ? 0.113 -8.315 -12.925 1.00 69.94 96 LEU A O 1
ATOM 708 N N . ARG A 1 97 ? -1.941 -7.889 -12.135 1.00 66.31 97 ARG A N 1
ATOM 709 C CA . ARG A 1 97 ? -2.553 -7.686 -13.460 1.00 66.31 97 ARG A CA 1
ATOM 710 C C . ARG A 1 97 ? -2.338 -6.284 -14.018 1.00 66.31 97 ARG A C 1
ATOM 712 O O . ARG A 1 97 ? -2.481 -6.088 -15.221 1.00 66.31 97 ARG A O 1
ATOM 719 N N . ARG A 1 98 ? -2.104 -5.295 -13.154 1.00 73.75 98 ARG A N 1
ATOM 720 C CA . ARG A 1 98 ? -2.011 -3.876 -13.524 1.00 73.75 98 ARG A CA 1
ATOM 721 C C . ARG A 1 98 ? -1.012 -3.154 -12.622 1.00 73.75 98 ARG A C 1
ATOM 723 O O . ARG A 1 98 ? -0.743 -3.601 -11.509 1.00 73.75 98 ARG A O 1
ATOM 730 N N . ALA A 1 99 ? -0.503 -2.017 -13.084 1.00 81.31 99 ALA A N 1
ATOM 731 C CA . ALA A 1 99 ? 0.317 -1.119 -12.282 1.00 81.31 99 ALA A CA 1
ATOM 732 C C . ALA A 1 99 ? -0.127 0.335 -12.466 1.00 81.31 99 ALA A C 1
ATOM 734 O O . ALA A 1 99 ? -0.525 0.723 -13.565 1.00 81.31 99 ALA A O 1
ATOM 735 N N . VAL A 1 100 ? -0.039 1.138 -11.407 1.00 82.44 100 VAL A N 1
ATOM 736 C CA . VAL A 1 100 ? -0.208 2.594 -11.481 1.00 82.44 100 VAL A CA 1
ATOM 737 C C . VAL A 1 100 ? 1.138 3.214 -11.844 1.00 82.44 100 VAL A C 1
ATOM 739 O O . VAL A 1 100 ? 2.136 2.972 -11.166 1.00 82.44 100 VAL A O 1
ATOM 742 N N . HIS A 1 101 ? 1.166 4.023 -12.901 1.00 81.88 101 HIS A N 1
ATOM 743 C CA . HIS A 1 101 ? 2.362 4.729 -13.350 1.00 81.88 101 HIS A CA 1
ATOM 744 C C . HIS A 1 101 ? 2.080 6.212 -13.585 1.00 81.88 101 HIS A C 1
ATOM 746 O O . HIS A 1 101 ? 0.935 6.623 -13.787 1.00 81.88 101 HIS A O 1
ATOM 752 N N . ARG A 1 102 ? 3.142 7.025 -13.609 1.00 79.00 102 ARG A N 1
ATOM 753 C CA . ARG A 1 102 ? 3.038 8.427 -14.021 1.00 79.00 102 ARG A CA 1
ATOM 754 C C . ARG A 1 102 ? 2.509 8.503 -15.455 1.00 79.00 102 ARG A C 1
ATOM 756 O O . ARG A 1 102 ? 3.002 7.790 -16.330 1.00 79.00 102 ARG A O 1
ATOM 763 N N . GLY A 1 103 ? 1.539 9.382 -15.707 1.00 77.12 103 GLY A N 1
ATOM 764 C CA . GLY A 1 103 ? 1.063 9.656 -17.063 1.00 77.12 103 GLY A CA 1
ATOM 765 C C . GLY A 1 103 ? 2.232 10.020 -17.981 1.00 77.12 103 GLY A C 1
ATOM 766 O O . GLY A 1 103 ? 3.079 10.843 -17.627 1.00 77.12 103 GLY A O 1
ATOM 767 N N . ARG A 1 104 ? 2.302 9.382 -19.150 1.00 69.19 104 ARG A N 1
ATOM 768 C CA . ARG A 1 104 ? 3.333 9.656 -20.150 1.00 69.19 104 ARG A CA 1
ATOM 769 C C . ARG A 1 104 ? 2.672 10.340 -21.335 1.00 69.19 104 ARG A C 1
ATOM 771 O O . ARG A 1 104 ? 1.610 9.911 -21.782 1.00 69.19 104 ARG A O 1
ATOM 778 N N . ARG A 1 105 ? 3.290 11.410 -21.835 1.00 72.75 105 ARG A N 1
ATOM 779 C CA . ARG A 1 105 ? 2.857 12.030 -23.090 1.00 72.75 105 ARG A CA 1
ATOM 780 C C . ARG A 1 105 ? 2.986 10.965 -24.191 1.00 72.75 105 ARG A C 1
ATOM 782 O O . ARG A 1 105 ? 4.024 10.294 -24.215 1.00 72.75 105 ARG A O 1
ATOM 789 N N . PRO A 1 106 ? 1.973 10.766 -25.053 1.00 68.25 106 PRO A N 1
ATOM 790 C CA . PRO A 1 106 ? 2.105 9.840 -26.169 1.00 68.25 106 PRO A CA 1
ATOM 791 C C . PRO A 1 106 ? 3.330 10.230 -27.006 1.00 68.25 106 PRO A C 1
ATOM 793 O O . PRO A 1 106 ? 3.649 11.424 -27.087 1.00 68.25 106 PRO A O 1
ATOM 796 N N . PRO A 1 107 ? 4.050 9.255 -27.590 1.00 67.75 107 PRO A N 1
ATOM 797 C CA . PRO A 1 107 ? 5.173 9.565 -28.458 1.00 67.75 107 PRO A CA 1
ATOM 798 C C . PRO A 1 107 ? 4.682 10.507 -29.556 1.00 67.75 107 PRO A C 1
ATOM 800 O O . PRO A 1 107 ? 3.687 10.228 -30.227 1.00 67.75 107 PRO A O 1
ATOM 803 N N . VAL A 1 108 ? 5.359 11.646 -29.710 1.00 74.38 108 VAL A N 1
ATOM 804 C CA . VAL A 1 108 ? 5.111 12.538 -30.840 1.00 74.38 108 VAL A CA 1
ATOM 805 C C . VAL A 1 108 ? 5.447 11.723 -32.080 1.00 74.38 108 VAL A C 1
ATOM 807 O O . VAL A 1 108 ? 6.609 11.359 -32.276 1.00 74.38 108 VAL A O 1
ATOM 810 N N . ARG A 1 109 ? 4.432 11.376 -32.880 1.00 64.12 109 ARG A N 1
ATOM 811 C CA . ARG A 1 109 ? 4.660 10.802 -34.205 1.00 64.12 109 ARG A CA 1
ATOM 812 C C . ARG A 1 109 ? 5.493 11.825 -34.963 1.00 64.12 109 ARG A C 1
ATOM 814 O O . ARG A 1 109 ? 4.993 12.900 -35.285 1.00 64.12 109 ARG A O 1
ATOM 821 N N . ARG A 1 110 ? 6.770 11.523 -35.193 1.00 58.81 110 ARG A N 1
ATOM 822 C CA . ARG A 1 110 ? 7.529 12.248 -36.207 1.00 58.81 110 ARG A CA 1
ATOM 823 C C . ARG A 1 110 ? 6.844 11.909 -37.527 1.00 58.81 110 ARG A C 1
ATOM 825 O O . ARG A 1 110 ? 6.670 10.727 -37.824 1.00 58.81 110 ARG A O 1
ATOM 832 N N . ALA A 1 111 ? 6.339 12.930 -38.215 1.00 58.59 111 ALA A N 1
ATOM 833 C CA . ALA A 1 111 ? 5.886 12.764 -39.588 1.00 58.59 111 ALA A CA 1
ATOM 834 C C . ALA A 1 111 ? 7.052 12.170 -40.406 1.00 58.59 111 ALA A C 1
ATOM 836 O O . ALA A 1 111 ? 8.203 12.477 -40.071 1.00 58.59 111 ALA A O 1
ATOM 837 N N . PRO A 1 112 ? 6.762 11.268 -41.361 1.00 66.12 112 PRO A N 1
ATOM 838 C CA . PRO A 1 112 ? 7.783 10.658 -42.208 1.00 66.12 112 PRO A CA 1
ATOM 839 C C . PRO A 1 112 ? 8.602 11.706 -42.966 1.00 66.12 112 PRO A C 1
ATOM 841 O O . PRO A 1 112 ? 8.040 12.781 -43.280 1.00 66.12 112 PRO A O 1
#

Organism: NCBI:txid538949

Solvent-accessible surface area (backbone atoms only — not comparable to full-atom values): 6620 Å² total; per-residue (Å²): 91,79,44,79,74,36,55,54,57,52,54,47,23,61,76,75,36,50,68,60,48,50,51,54,46,53,43,45,73,67,65,63,35,49,56,38,24,40,37,43,77,67,45,70,34,70,81,78,32,64,70,54,38,52,64,28,60,37,50,66,83,79,78,61,73,92,65,76,61,52,58,77,32,52,32,34,41,46,48,94,29,64,77,47,73,69,42,51,53,51,44,50,74,66,75,37,79,43,69,55,59,63,89,69,80,74,79,80,78,74,76,132

Radius of gyration: 15.95 Å; Cα contacts (8 Å, |Δi|>4): 139; chains: 1; bounding box: 36×25×60 Å

Sequence (112 aa):
MSFSITATALEQMAAFAPEVLASFRRLLASGAVELLAETSHHSLAALYSPRRVRRAGAPAPRRLPDAGWGATGKVFRNTELIASDAVAAQVAALGLRRAVHRGRRPPVRRAP